Protein AF-A0A1V8V402-F1 (afdb_monomer)

Secondary structure (DSSP, 8-state):
-HHHHHHH-HHHHHHHHHHS-HHHHHHHHHH-HHHHHHHHH-HHHHHHTTSSPBP--TTS-SPPB-TTTEEEEE---SSSS--EEEEESS-GGGS-TT-GGGGS-SBSB---------

Sequence (118 aa):
MAAHTVLSLPELLSLILINVHASTLLFAQRVSKTFRATIQSSPTVQEALFFRLKPSNPRQGPIVMNPWLTKSFPLYNKSLNKTSAWKLILNPFTLASDSSARRMHLSSHAGLMECTTL

Foldseek 3Di:
DVVVVQLQDLVSVLVVLLVDDLVVLLVVCVVDPSSVVSCVVDVSSCLVNQLDADEDDPPPDDKDFDPQQWDFDFDDDPDDDGDTDIDGPDDLVPDDPPDSVVSHDGISHPDDDPPPDD

Solvent-accessible surface area (backbone atoms only — not comparable to full-atom values): 7370 Å² total; per-residue (Å²): 121,66,68,61,56,46,63,69,34,57,70,57,34,49,63,51,54,67,75,46,61,59,74,58,52,62,51,42,41,75,78,31,72,65,54,36,50,42,45,73,70,34,66,71,50,22,35,74,60,18,57,34,64,38,78,71,49,99,83,64,72,77,84,46,66,32,71,90,48,36,40,84,43,85,57,92,65,98,69,83,79,89,55,79,42,73,40,70,76,58,66,80,89,75,53,56,90,86,38,69,72,72,56,36,45,67,38,37,46,53,72,87,75,84,78,78,83,127

Structure (mmCIF, N/CA/C/O backbone):
data_AF-A0A1V8V402-F1
#
_entry.id   AF-A0A1V8V402-F1
#
loop_
_atom_site.group_PDB
_atom_site.id
_atom_site.type_symbol
_atom_site.label_atom_id
_atom_site.label_alt_id
_atom_site.label_comp_id
_atom_site.label_asym_id
_atom_site.label_entity_id
_atom_site.label_seq_id
_atom_site.pdbx_PDB_ins_code
_atom_site.Cartn_x
_atom_site.Cartn_y
_atom_site.Cartn_z
_atom_site.occupancy
_atom_site.B_iso_or_equiv
_atom_site.auth_seq_id
_atom_site.auth_comp_id
_atom_site.auth_asym_id
_atom_site.auth_atom_id
_atom_site.pdbx_PDB_model_num
ATOM 1 N N . MET A 1 1 ? -15.290 -14.041 22.554 1.00 57.66 1 MET A N 1
ATOM 2 C CA . MET A 1 1 ? -15.034 -12.587 22.690 1.00 57.66 1 MET A CA 1
ATOM 3 C C . MET A 1 1 ? -13.544 -12.194 22.636 1.00 57.66 1 MET A C 1
ATOM 5 O O . MET A 1 1 ? -13.247 -11.037 22.876 1.00 57.66 1 MET A O 1
ATOM 9 N N . ALA A 1 2 ? -12.597 -13.073 22.270 1.00 70.88 2 ALA A N 1
ATOM 10 C CA . ALA A 1 2 ? -11.167 -12.707 22.222 1.00 70.88 2 ALA A CA 1
ATOM 11 C C . ALA A 1 2 ? -10.754 -11.943 20.945 1.00 70.88 2 ALA A C 1
ATOM 13 O O . ALA A 1 2 ? -9.930 -11.041 20.991 1.00 70.88 2 ALA A O 1
ATOM 14 N N . ALA A 1 3 ? -11.358 -12.250 19.792 1.00 74.31 3 ALA A N 1
ATOM 15 C CA . ALA A 1 3 ? -11.030 -11.545 18.549 1.00 74.31 3 ALA A CA 1
ATOM 16 C C . ALA A 1 3 ? -11.425 -10.059 18.602 1.00 74.31 3 ALA A C 1
ATOM 18 O O . ALA A 1 3 ? -10.691 -9.200 18.126 1.00 74.31 3 ALA A O 1
ATOM 19 N N . HIS A 1 4 ? -12.562 -9.742 19.229 1.00 79.44 4 HIS A N 1
ATOM 20 C CA . HIS A 1 4 ? -13.033 -8.363 19.354 1.00 79.44 4 HIS A CA 1
ATOM 21 C C . HIS A 1 4 ? -12.091 -7.503 20.210 1.00 79.44 4 HIS A C 1
ATOM 23 O O . HIS A 1 4 ? -11.829 -6.357 19.859 1.00 79.44 4 HIS A O 1
ATOM 29 N N . THR A 1 5 ? -11.537 -8.052 21.297 1.00 80.12 5 THR A N 1
ATOM 30 C CA . THR A 1 5 ? -10.588 -7.314 22.144 1.00 80.12 5 THR A CA 1
ATOM 31 C C . THR A 1 5 ? -9.277 -7.045 21.408 1.00 80.12 5 THR A C 1
ATOM 33 O O . THR A 1 5 ? -8.780 -5.922 21.448 1.00 80.12 5 THR A O 1
ATOM 36 N N . VAL A 1 6 ? -8.768 -8.014 20.641 1.00 80.44 6 VAL A N 1
ATOM 37 C CA . VAL A 1 6 ? -7.566 -7.835 19.809 1.00 80.44 6 VAL A CA 1
ATOM 38 C C . VAL A 1 6 ? -7.779 -6.774 18.723 1.00 80.44 6 VAL A C 1
ATOM 40 O O . VAL A 1 6 ? -6.937 -5.898 18.561 1.00 80.44 6 VAL A O 1
ATOM 43 N N . LEU A 1 7 ? -8.917 -6.799 18.018 1.00 80.88 7 LEU A N 1
ATOM 44 C CA . LEU A 1 7 ? -9.230 -5.815 16.971 1.00 80.88 7 LEU A CA 1
ATOM 45 C C . LEU A 1 7 ? -9.568 -4.420 17.525 1.00 80.88 7 LEU A C 1
ATOM 47 O O . LEU A 1 7 ? -9.512 -3.437 16.789 1.00 80.88 7 LEU A O 1
ATOM 51 N N . SER A 1 8 ? -9.929 -4.318 18.805 1.00 83.00 8 SER A N 1
ATOM 52 C CA . SER A 1 8 ? -10.164 -3.028 19.463 1.00 83.00 8 SER A CA 1
ATOM 53 C C . SER A 1 8 ? -8.871 -2.298 19.832 1.00 83.00 8 SER A C 1
ATOM 55 O O . SER A 1 8 ? -8.884 -1.081 20.011 1.00 83.00 8 SER A O 1
ATOM 57 N N . LEU A 1 9 ? -7.750 -3.023 19.907 1.00 86.94 9 LEU A N 1
ATOM 58 C CA . LEU A 1 9 ? -6.445 -2.460 20.222 1.00 86.94 9 LEU A CA 1
ATOM 59 C C . LEU A 1 9 ? -5.724 -2.045 18.928 1.00 86.94 9 LEU A C 1
ATOM 61 O O . LEU A 1 9 ? -5.373 -2.913 18.126 1.00 86.94 9 LEU A O 1
ATOM 65 N N . PRO A 1 10 ? -5.456 -0.743 18.713 1.00 81.56 10 PRO A N 1
ATOM 66 C CA . PRO A 1 10 ? -4.865 -0.256 17.466 1.00 81.56 10 PRO A CA 1
ATOM 67 C C . PRO A 1 10 ? -3.455 -0.808 17.220 1.00 81.56 10 PRO A C 1
ATOM 69 O O . PRO A 1 10 ? -3.112 -1.080 16.073 1.00 81.56 10 PRO A O 1
ATOM 72 N N . GLU A 1 11 ? -2.674 -1.043 18.277 1.00 84.56 11 GLU A N 1
ATOM 73 C CA . GLU A 1 11 ? -1.330 -1.629 18.179 1.00 84.56 11 GLU A CA 1
ATOM 74 C C . GLU A 1 11 ? -1.375 -3.040 17.582 1.00 84.56 11 GLU A C 1
ATOM 76 O O . GLU A 1 11 ? -0.743 -3.318 16.561 1.00 84.56 11 GLU A O 1
ATOM 81 N N . LEU A 1 12 ? -2.200 -3.920 18.157 1.00 86.62 12 LEU A N 1
ATOM 82 C CA . LEU A 1 12 ? -2.353 -5.294 17.676 1.00 86.62 12 LEU A CA 1
ATOM 83 C C . LEU A 1 12 ? -2.997 -5.335 16.293 1.00 86.62 12 LEU A C 1
ATOM 85 O O . LEU A 1 12 ? -2.561 -6.096 15.430 1.00 86.62 12 LEU A O 1
ATOM 89 N N . LEU A 1 13 ? -3.999 -4.484 16.058 1.00 85.94 13 LEU A N 1
ATOM 90 C CA . LEU A 1 13 ? -4.618 -4.362 14.748 1.00 85.94 13 LEU A CA 1
ATOM 91 C C . LEU A 1 13 ? -3.574 -3.973 13.693 1.00 85.94 13 LEU A C 1
ATOM 93 O O . LEU A 1 13 ? -3.528 -4.598 12.640 1.00 85.94 13 LEU A O 1
ATOM 97 N N . SER A 1 14 ? -2.698 -3.004 13.969 1.00 85.75 14 SER A N 1
ATOM 98 C CA . SER A 1 14 ? -1.663 -2.580 13.019 1.00 85.75 14 SER A CA 1
ATOM 99 C C . SER A 1 14 ? -0.701 -3.715 12.634 1.00 85.75 14 SER A C 1
ATOM 101 O O . SER A 1 14 ? -0.394 -3.877 11.451 1.00 85.75 14 SER A O 1
ATOM 103 N N . LEU A 1 15 ? -0.314 -4.560 13.600 1.00 86.69 15 LEU A N 1
ATOM 104 C CA . LEU A 1 15 ? 0.528 -5.741 13.376 1.00 86.69 15 LEU A CA 1
ATOM 105 C C . LEU A 1 15 ? -0.183 -6.827 12.565 1.00 86.69 15 LEU A C 1
ATOM 107 O O . LEU A 1 15 ? 0.450 -7.547 11.800 1.00 86.69 15 LEU A O 1
ATOM 111 N N . ILE A 1 16 ? -1.499 -6.958 12.699 1.00 87.50 16 ILE A N 1
ATOM 112 C CA . ILE A 1 16 ? -2.270 -7.870 11.851 1.00 87.50 16 ILE A CA 1
ATOM 113 C C . ILE A 1 16 ? -2.346 -7.295 10.436 1.00 87.50 16 ILE A C 1
ATOM 115 O O . ILE A 1 16 ? -2.063 -7.998 9.470 1.00 87.50 16 ILE A O 1
ATOM 119 N N . LEU A 1 17 ? -2.671 -6.005 10.306 1.00 86.06 17 LEU A N 1
ATOM 120 C CA . LEU A 1 17 ? -2.851 -5.350 9.013 1.00 86.06 17 LEU A CA 1
ATOM 121 C C . LEU A 1 17 ? -1.577 -5.366 8.165 1.00 86.06 17 LEU A C 1
ATOM 123 O O . LEU A 1 17 ? -1.681 -5.535 6.956 1.00 86.06 17 LEU A O 1
ATOM 127 N N . ILE A 1 18 ? -0.389 -5.255 8.764 1.00 86.94 18 ILE A N 1
ATOM 128 C CA . ILE A 1 18 ? 0.869 -5.309 8.002 1.00 86.94 18 ILE A CA 1
ATOM 129 C C . ILE A 1 18 ? 1.108 -6.675 7.338 1.00 86.94 18 ILE A C 1
ATOM 131 O O . ILE A 1 18 ? 1.783 -6.750 6.316 1.00 86.94 18 ILE A O 1
ATOM 135 N N . ASN A 1 19 ? 0.534 -7.744 7.898 1.00 87.12 19 ASN A N 1
ATOM 136 C CA . ASN A 1 19 ? 0.640 -9.108 7.377 1.00 87.12 19 ASN A CA 1
ATOM 137 C C . ASN A 1 19 ? -0.489 -9.461 6.393 1.00 87.12 19 ASN A C 1
ATOM 139 O O . ASN A 1 19 ? -0.471 -10.528 5.780 1.00 87.12 19 ASN A O 1
ATOM 143 N N . VAL A 1 20 ? -1.487 -8.590 6.239 1.00 86.38 20 VAL A N 1
ATOM 144 C CA . VAL A 1 20 ? -2.635 -8.812 5.357 1.00 86.38 20 VAL A CA 1
ATOM 145 C C . VAL A 1 20 ? -2.358 -8.226 3.975 1.00 86.38 20 VAL A C 1
ATOM 147 O O . VAL A 1 20 ? -1.716 -7.190 3.819 1.00 86.38 20 VAL A O 1
ATOM 150 N N . HIS A 1 21 ? -2.892 -8.876 2.942 1.00 84.88 21 HIS A N 1
ATOM 151 C CA . HIS A 1 21 ? -2.763 -8.389 1.576 1.00 84.88 21 HIS A CA 1
ATOM 152 C C . HIS A 1 21 ? -3.427 -7.012 1.399 1.00 84.88 21 HIS A C 1
ATOM 154 O O . HIS A 1 21 ? -4.550 -6.767 1.847 1.00 84.88 21 HIS A O 1
ATOM 160 N N . ALA A 1 22 ? -2.751 -6.112 0.689 1.00 83.88 22 ALA A N 1
ATOM 161 C CA . ALA A 1 22 ? -3.167 -4.722 0.536 1.00 83.88 22 ALA A CA 1
ATOM 162 C C . ALA A 1 22 ? -4.562 -4.533 -0.091 1.00 83.88 22 ALA A C 1
ATOM 164 O O . ALA A 1 22 ? -5.283 -3.616 0.299 1.00 83.88 22 ALA A O 1
ATOM 165 N N . SER A 1 23 ? -5.010 -5.423 -0.986 1.00 85.06 23 SER A N 1
ATOM 166 C CA . SER A 1 23 ? -6.383 -5.382 -1.519 1.00 85.06 23 SER A CA 1
ATOM 167 C C . SER A 1 23 ? -7.439 -5.516 -0.415 1.00 85.06 23 SER A C 1
ATOM 169 O O . SER A 1 23 ? -8.439 -4.798 -0.402 1.00 85.06 23 SER A O 1
ATOM 171 N N . THR A 1 24 ? -7.191 -6.406 0.545 1.00 87.19 24 THR A N 1
ATOM 172 C CA . THR A 1 24 ? -8.080 -6.661 1.681 1.00 87.19 24 THR A CA 1
ATOM 173 C C . THR A 1 24 ? -8.072 -5.486 2.655 1.00 87.19 24 THR A C 1
ATOM 175 O O . THR A 1 24 ? -9.118 -5.119 3.184 1.00 87.19 24 THR A O 1
ATOM 178 N N . LEU A 1 25 ? -6.921 -4.832 2.840 1.00 87.00 25 LEU A N 1
ATOM 179 C CA . LEU A 1 25 ? -6.809 -3.618 3.653 1.00 87.00 25 LEU A CA 1
ATOM 180 C C . LEU A 1 25 ? -7.634 -2.456 3.087 1.00 87.00 25 LEU A C 1
ATOM 182 O O . LEU A 1 25 ? -8.336 -1.776 3.836 1.00 87.00 25 LEU A O 1
ATOM 186 N N . LEU A 1 26 ? -7.592 -2.242 1.768 1.00 87.69 26 LEU A N 1
ATOM 187 C CA . LEU A 1 26 ? -8.389 -1.203 1.106 1.00 87.69 26 LEU A CA 1
ATOM 188 C C . LEU A 1 26 ? -9.888 -1.448 1.264 1.00 87.69 26 LEU A C 1
ATOM 190 O O . LEU A 1 26 ? -10.656 -0.500 1.430 1.00 87.69 26 LEU A O 1
ATOM 194 N N . PHE A 1 27 ? -10.305 -2.714 1.246 1.00 87.31 27 PHE A N 1
ATOM 195 C CA . PHE A 1 27 ? -11.686 -3.081 1.523 1.00 87.31 27 PHE A CA 1
ATOM 196 C C . PHE A 1 27 ? -12.048 -2.837 2.996 1.00 87.31 27 PHE A C 1
ATOM 198 O O . PHE A 1 27 ? -13.051 -2.182 3.282 1.00 87.31 27 PHE A O 1
ATOM 205 N N . ALA A 1 28 ? -11.198 -3.264 3.934 1.00 86.94 28 ALA A N 1
ATOM 206 C CA . ALA A 1 28 ? -11.421 -3.105 5.372 1.00 86.94 28 ALA A CA 1
ATOM 207 C C . ALA A 1 28 ? -11.612 -1.634 5.794 1.00 86.94 28 ALA A C 1
ATOM 209 O O . ALA A 1 28 ? -12.452 -1.341 6.647 1.00 86.94 28 ALA A O 1
ATOM 210 N N . GLN A 1 29 ? -10.914 -0.695 5.142 1.00 87.38 29 GLN A N 1
ATOM 211 C CA . GLN A 1 29 ? -11.096 0.751 5.353 1.00 87.38 29 GLN A CA 1
ATOM 212 C C . GLN A 1 29 ? -12.514 1.249 5.069 1.00 87.38 29 GLN A C 1
ATOM 214 O O . GLN A 1 29 ? -12.948 2.237 5.664 1.00 87.38 29 GLN A O 1
ATOM 219 N N . ARG A 1 30 ? -13.217 0.616 4.125 1.00 85.50 30 ARG A N 1
ATOM 220 C CA . ARG A 1 30 ? -14.574 1.014 3.727 1.00 85.50 30 ARG A CA 1
ATOM 221 C C . ARG A 1 30 ? -15.630 0.422 4.653 1.00 85.50 30 ARG A C 1
ATOM 223 O O . ARG A 1 30 ? -16.694 1.011 4.795 1.00 85.50 30 ARG A O 1
ATOM 230 N N . VAL A 1 31 ? -15.329 -0.716 5.276 1.00 87.56 31 VAL A N 1
ATOM 231 C CA . VAL A 1 31 ? -16.269 -1.455 6.130 1.00 87.56 31 VAL A CA 1
ATOM 232 C C . VAL A 1 31 ? -16.229 -0.966 7.576 1.00 87.56 31 VAL A C 1
ATOM 234 O O . VAL A 1 31 ? -17.265 -0.943 8.235 1.00 87.56 31 VAL A O 1
ATOM 237 N N . SER A 1 32 ? -15.065 -0.542 8.081 1.00 86.94 32 SER A N 1
ATOM 238 C CA . SER A 1 32 ? -14.934 -0.120 9.476 1.00 86.94 32 SER A CA 1
ATOM 239 C C . SER A 1 32 ? -14.1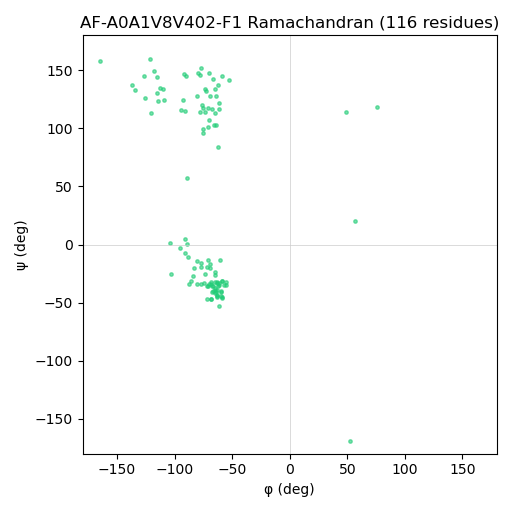52 1.177 9.663 1.00 86.94 32 SER A C 1
ATOM 241 O O . SER A 1 32 ? -13.034 1.358 9.173 1.00 86.94 32 SER A O 1
ATOM 243 N N . LYS A 1 33 ? -14.727 2.064 10.484 1.00 88.06 33 LYS A N 1
ATOM 244 C CA . LYS A 1 33 ? -14.091 3.314 10.916 1.00 88.06 33 LYS A CA 1
ATOM 245 C C . LYS A 1 33 ? -12.851 3.061 11.778 1.00 88.06 33 LYS A C 1
ATOM 247 O O . LYS A 1 33 ? -11.912 3.845 11.691 1.00 88.06 33 LYS A O 1
ATOM 252 N N . THR A 1 34 ? -12.819 1.977 12.561 1.00 86.94 34 THR A N 1
ATOM 253 C CA . THR A 1 34 ? -11.660 1.644 13.410 1.00 86.94 34 THR A CA 1
ATOM 254 C C . THR A 1 34 ? -10.458 1.258 12.559 1.00 86.94 34 THR A C 1
ATOM 256 O O . THR A 1 34 ? -9.389 1.835 12.717 1.00 86.94 34 THR A O 1
ATOM 259 N N . PHE A 1 35 ? -10.660 0.391 11.563 1.00 87.19 35 PHE A N 1
ATOM 260 C CA . PHE A 1 35 ? -9.618 0.003 10.608 1.00 87.19 35 PHE A CA 1
ATOM 261 C C . PHE A 1 35 ? -9.090 1.213 9.843 1.00 87.19 35 PHE A C 1
ATOM 263 O O . PHE A 1 35 ? -7.881 1.391 9.710 1.00 87.19 35 PHE A O 1
ATOM 270 N N . ARG A 1 36 ? -9.991 2.087 9.380 1.00 88.81 36 ARG A N 1
ATOM 271 C CA . ARG A 1 36 ? -9.598 3.338 8.730 1.00 88.81 36 ARG A CA 1
ATOM 272 C C . ARG A 1 36 ? -8.753 4.221 9.652 1.00 88.81 36 ARG A C 1
ATOM 274 O O . ARG A 1 36 ? -7.728 4.718 9.198 1.00 88.81 36 ARG A O 1
ATOM 281 N N . ALA A 1 37 ? -9.152 4.393 10.912 1.00 89.56 37 ALA A N 1
ATOM 282 C CA . ALA A 1 37 ? -8.411 5.200 11.879 1.00 89.56 37 ALA A CA 1
ATOM 283 C C . ALA A 1 37 ? -7.014 4.623 12.158 1.00 89.56 37 ALA A C 1
ATOM 285 O O . ALA A 1 37 ? -6.036 5.361 12.105 1.00 89.56 37 ALA A O 1
ATOM 286 N N . THR A 1 38 ? -6.890 3.307 12.354 1.00 89.25 38 THR A N 1
ATOM 287 C CA . THR A 1 38 ? -5.589 2.666 12.607 1.00 89.25 38 THR A CA 1
ATOM 288 C C . THR A 1 38 ? -4.655 2.733 11.401 1.00 89.25 38 THR A C 1
ATOM 290 O O . THR A 1 38 ? -3.452 2.936 11.546 1.00 89.25 38 THR A O 1
ATOM 293 N N . ILE A 1 39 ? -5.192 2.623 10.183 1.00 88.56 39 ILE A N 1
ATOM 294 C CA . ILE A 1 39 ? -4.383 2.810 8.972 1.00 88.56 39 ILE A CA 1
ATOM 295 C C . ILE A 1 39 ? -3.943 4.275 8.844 1.00 88.56 39 ILE A C 1
ATOM 297 O O . ILE A 1 39 ? -2.839 4.555 8.393 1.00 88.56 39 ILE A O 1
ATOM 301 N N . GLN A 1 40 ? -4.767 5.231 9.273 1.00 87.94 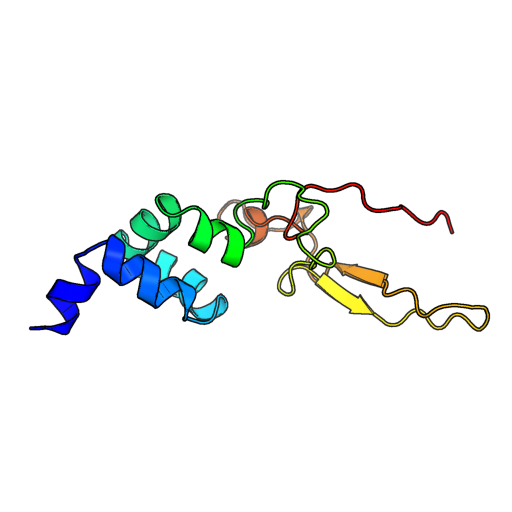40 GLN A N 1
ATOM 302 C CA . GLN A 1 40 ? -4.397 6.647 9.296 1.00 87.94 40 GLN A CA 1
ATOM 303 C C . GLN A 1 40 ? -3.399 7.009 10.408 1.00 87.94 40 GLN A C 1
ATOM 305 O O . GLN A 1 40 ? -2.655 7.974 10.245 1.00 87.94 40 GLN A O 1
ATOM 310 N N . SER A 1 41 ? -3.343 6.250 11.502 1.00 88.44 41 SER A N 1
ATOM 311 C CA . SER A 1 41 ? -2.385 6.489 12.585 1.00 88.44 41 SER A CA 1
ATOM 312 C C . SER A 1 41 ? -1.029 5.820 12.345 1.00 88.44 41 SER A C 1
ATOM 314 O O . SER A 1 41 ? -0.011 6.352 12.775 1.00 88.44 41 SER A O 1
ATOM 316 N N . SER A 1 42 ? -0.994 4.675 11.653 1.00 90.25 42 SER A N 1
ATOM 317 C CA . SER A 1 42 ? 0.234 3.895 11.471 1.00 90.25 42 SER A CA 1
ATOM 318 C C . SER A 1 42 ? 0.963 4.222 10.155 1.00 90.25 42 SER A C 1
ATOM 320 O O . SER A 1 42 ? 0.438 3.928 9.076 1.00 90.25 42 SER A O 1
ATOM 322 N N . PRO A 1 43 ? 2.190 4.782 10.196 1.00 88.38 43 PRO A N 1
ATOM 323 C CA . PRO A 1 43 ? 2.940 5.118 8.986 1.00 88.38 43 PRO A CA 1
ATOM 324 C C . PRO A 1 43 ? 3.373 3.874 8.202 1.00 88.38 43 PRO A C 1
ATOM 326 O O . PRO A 1 43 ? 3.326 3.885 6.977 1.00 88.38 43 PRO A O 1
ATOM 329 N N . THR A 1 44 ? 3.712 2.777 8.882 1.00 87.31 44 THR A N 1
ATOM 330 C CA . THR A 1 44 ? 4.159 1.532 8.234 1.00 87.31 44 THR A CA 1
ATOM 331 C C . THR A 1 44 ? 3.064 0.922 7.363 1.00 87.31 44 THR A C 1
ATOM 333 O O . THR A 1 44 ? 3.324 0.467 6.249 1.00 87.31 44 THR A O 1
ATOM 336 N N . VAL A 1 45 ? 1.813 0.976 7.828 1.00 88.06 45 VAL A N 1
ATOM 337 C CA . VAL A 1 45 ? 0.656 0.498 7.061 1.00 88.06 45 VAL A CA 1
ATOM 338 C C . VAL A 1 45 ? 0.342 1.432 5.887 1.00 88.06 45 VAL A C 1
ATOM 340 O O . VAL A 1 45 ? -0.015 0.965 4.806 1.00 88.06 45 VAL A O 1
ATOM 343 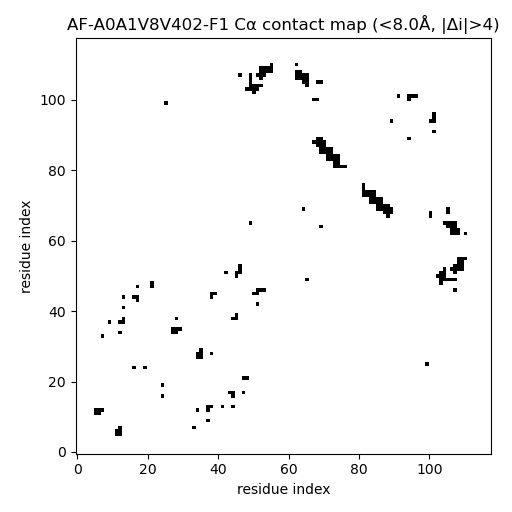N N . GLN A 1 46 ? 0.521 2.747 6.051 1.00 90.06 46 GLN A N 1
ATOM 344 C CA . GLN A 1 46 ? 0.367 3.706 4.946 1.00 90.06 46 GLN A CA 1
ATOM 345 C C . GLN A 1 46 ? 1.408 3.501 3.855 1.00 90.06 46 GLN A C 1
ATOM 347 O O . GLN A 1 46 ? 1.070 3.563 2.675 1.00 90.06 46 GLN A O 1
ATOM 352 N N . GLU A 1 47 ? 2.654 3.242 4.240 1.00 89.06 47 GLU A N 1
ATOM 353 C CA . GLU A 1 47 ? 3.740 2.936 3.315 1.00 89.06 47 GLU A CA 1
ATOM 354 C C . GLU A 1 47 ? 3.476 1.630 2.555 1.00 89.06 47 GLU A C 1
ATOM 356 O O . GLU A 1 47 ? 3.688 1.574 1.346 1.00 89.06 47 GLU A O 1
ATOM 361 N N . ALA A 1 48 ? 2.953 0.598 3.228 1.00 86.75 48 ALA A N 1
ATOM 362 C CA . ALA A 1 48 ? 2.563 -0.660 2.585 1.00 86.75 48 ALA A CA 1
ATOM 363 C C . ALA A 1 48 ? 1.429 -0.478 1.556 1.00 86.75 48 ALA A C 1
ATOM 365 O O . ALA A 1 48 ? 1.385 -1.173 0.542 1.00 86.75 48 ALA A O 1
ATOM 366 N N . LEU A 1 49 ? 0.529 0.480 1.796 1.00 89.19 49 LEU A N 1
ATOM 367 C CA . LEU A 1 49 ? -0.571 0.839 0.896 1.00 89.19 49 LEU A CA 1
ATOM 368 C C . LEU A 1 49 ? -0.225 1.939 -0.110 1.00 89.19 49 LEU A C 1
ATOM 370 O O . LEU A 1 49 ? -1.110 2.386 -0.840 1.00 89.19 49 LEU A O 1
ATOM 374 N N . PHE A 1 50 ? 1.032 2.387 -0.156 1.00 89.06 50 PHE A N 1
ATOM 375 C CA . PHE A 1 50 ? 1.476 3.507 -0.988 1.00 89.06 50 PHE A CA 1
ATOM 376 C C . PHE A 1 50 ? 0.709 4.811 -0.716 1.00 89.06 50 PHE A C 1
ATOM 378 O O . PHE A 1 50 ? 0.718 5.713 -1.541 1.00 89.06 50 PHE A O 1
ATOM 385 N N . PHE A 1 51 ? 0.049 4.961 0.43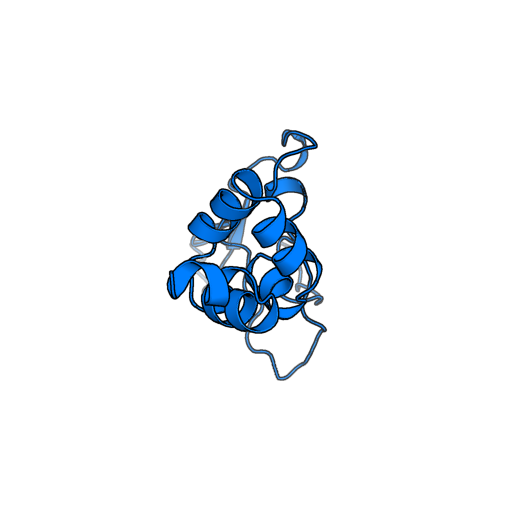3 1.00 88.69 51 PHE A N 1
ATOM 386 C CA . PHE A 1 51 ? -0.555 6.234 0.850 1.00 88.69 51 PHE A CA 1
ATOM 387 C C . PHE A 1 51 ? 0.473 7.226 1.377 1.00 88.69 51 PHE A C 1
ATOM 389 O O . PHE A 1 51 ? 0.182 8.413 1.501 1.00 88.69 51 PHE A O 1
ATOM 396 N N . ARG A 1 52 ? 1.668 6.733 1.696 1.00 88.69 52 ARG A N 1
ATOM 397 C CA . ARG A 1 52 ? 2.798 7.533 2.133 1.00 88.69 52 ARG A CA 1
ATOM 398 C C . ARG A 1 52 ? 4.060 7.039 1.446 1.00 88.69 52 ARG A C 1
ATOM 400 O O . ARG A 1 52 ? 4.276 5.835 1.340 1.00 88.69 52 ARG A O 1
ATOM 407 N N . LEU A 1 53 ? 4.882 7.977 0.988 1.00 86.50 53 LEU A N 1
ATOM 408 C CA . LEU A 1 53 ? 6.216 7.673 0.488 1.00 86.50 53 LEU A CA 1
ATOM 409 C C . LEU A 1 53 ? 7.138 7.332 1.654 1.00 86.50 53 LEU A C 1
ATOM 411 O O . LEU A 1 53 ? 7.205 8.065 2.643 1.00 86.50 53 LEU A O 1
ATOM 415 N N . LYS A 1 54 ? 7.900 6.256 1.491 1.00 84.56 54 LYS A N 1
ATOM 416 C CA . LYS A 1 54 ? 9.049 5.976 2.340 1.00 84.56 54 LYS A CA 1
ATOM 417 C C . LYS A 1 54 ? 10.130 7.037 2.10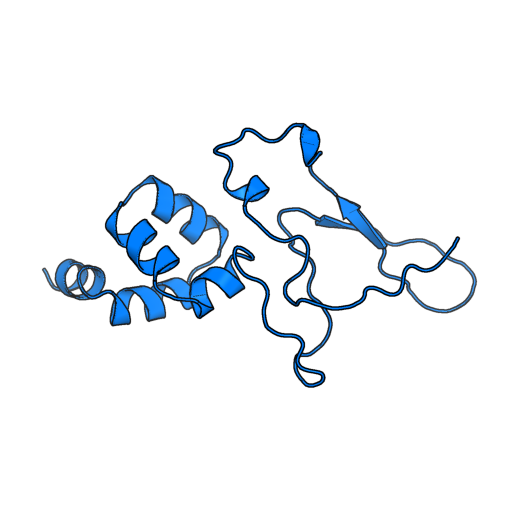0 1.00 84.56 54 LYS A C 1
ATOM 419 O O . LYS A 1 54 ? 10.310 7.471 0.952 1.00 84.56 54 LYS A O 1
ATOM 424 N N . PRO A 1 55 ? 10.841 7.475 3.152 1.00 78.06 55 PRO A N 1
ATOM 425 C CA . PRO A 1 55 ? 11.947 8.411 2.997 1.00 78.06 55 PRO A CA 1
ATOM 426 C C . PRO A 1 55 ? 13.011 7.820 2.065 1.00 78.06 55 PRO A C 1
ATOM 428 O O . PRO A 1 55 ? 13.229 6.613 2.064 1.00 78.06 55 PRO A O 1
ATOM 431 N N . SER A 1 56 ? 13.665 8.667 1.267 1.00 68.69 56 SER A N 1
ATOM 432 C CA . SER A 1 56 ? 14.766 8.234 0.402 1.00 68.69 56 SER A CA 1
ATOM 433 C C . SER A 1 56 ? 15.919 7.742 1.269 1.00 68.69 56 SER A C 1
ATOM 435 O O . SER A 1 56 ? 16.633 8.543 1.873 1.00 68.69 56 SER A O 1
ATOM 437 N N . ASN A 1 57 ? 16.088 6.428 1.382 1.00 71.06 57 ASN A N 1
ATOM 438 C CA . ASN A 1 57 ? 17.274 5.850 1.989 1.00 71.06 57 ASN A CA 1
ATOM 439 C C . ASN A 1 57 ? 18.036 5.087 0.904 1.00 71.06 57 ASN A C 1
ATOM 441 O O . ASN A 1 57 ? 17.476 4.154 0.327 1.00 71.06 57 ASN A O 1
ATOM 445 N N . PRO A 1 58 ? 19.317 5.400 0.658 1.00 63.97 58 PRO A N 1
ATOM 446 C CA . PRO A 1 58 ? 20.127 4.680 -0.324 1.00 63.97 58 PRO A CA 1
ATOM 447 C C . PRO A 1 58 ? 20.282 3.180 -0.009 1.00 63.97 58 PRO A C 1
ATOM 449 O O . PRO A 1 58 ? 20.692 2.412 -0.871 1.00 63.97 58 PRO A O 1
ATOM 452 N N . ARG A 1 59 ? 19.936 2.735 1.210 1.00 67.62 59 ARG A N 1
ATOM 453 C CA . ARG A 1 59 ? 19.914 1.314 1.597 1.00 67.62 59 ARG A CA 1
ATOM 454 C C . ARG A 1 59 ? 18.584 0.606 1.313 1.00 67.62 59 ARG A C 1
ATOM 456 O O . ARG A 1 59 ? 18.514 -0.612 1.442 1.00 67.62 59 ARG A O 1
ATOM 463 N N . GLN A 1 60 ? 17.522 1.332 0.965 1.00 65.25 60 GLN A N 1
ATOM 464 C CA . GLN A 1 60 ? 16.168 0.786 0.816 1.00 65.25 60 GLN A CA 1
ATOM 465 C C . GLN A 1 60 ? 15.897 0.275 -0.603 1.00 65.25 60 GLN A C 1
ATOM 467 O O . GLN A 1 60 ? 14.932 0.678 -1.237 1.00 65.25 60 GLN A O 1
ATOM 472 N N . GLY A 1 61 ? 16.726 -0.665 -1.065 1.00 68.44 61 GLY A N 1
ATOM 473 C CA . GLY A 1 61 ? 16.463 -1.494 -2.246 1.00 68.44 61 GLY A CA 1
ATOM 474 C C . GLY A 1 61 ? 16.085 -0.743 -3.539 1.00 68.44 61 GLY A C 1
ATOM 475 O O . GLY A 1 61 ? 16.223 0.474 -3.644 1.00 68.44 61 GLY A O 1
ATOM 476 N N . PRO A 1 62 ? 15.629 -1.469 -4.572 1.00 74.38 62 PRO A N 1
ATOM 477 C CA . PRO A 1 62 ? 15.106 -0.846 -5.781 1.00 74.38 62 PRO A CA 1
ATOM 478 C C . PRO A 1 62 ? 13.758 -0.161 -5.511 1.00 74.38 62 PRO A C 1
ATOM 480 O O . PRO A 1 62 ? 12.951 -0.626 -4.702 1.00 74.38 62 PRO A O 1
ATOM 483 N N . ILE A 1 63 ? 13.485 0.934 -6.227 1.00 76.31 63 ILE A N 1
ATOM 484 C CA . ILE A 1 63 ? 12.184 1.612 -6.185 1.00 76.31 63 ILE A CA 1
ATOM 485 C C . ILE A 1 63 ? 11.106 0.638 -6.676 1.00 76.31 63 ILE A C 1
ATOM 487 O O . ILE A 1 63 ? 11.158 0.162 -7.810 1.00 76.31 63 ILE A O 1
ATOM 491 N N . VAL A 1 64 ? 10.108 0.369 -5.833 1.00 83.44 64 VAL A N 1
ATOM 492 C CA . VAL A 1 64 ? 8.966 -0.475 -6.188 1.00 83.44 64 VAL A CA 1
ATOM 493 C C . VAL A 1 64 ? 7.845 0.416 -6.709 1.00 83.44 64 VAL A C 1
ATOM 495 O O . VAL A 1 64 ? 7.422 1.356 -6.032 1.00 83.44 64 VAL A O 1
ATOM 498 N N . MET A 1 65 ? 7.368 0.125 -7.918 1.00 83.56 65 MET A N 1
ATOM 499 C CA . MET A 1 65 ? 6.184 0.774 -8.476 1.00 83.56 65 MET A CA 1
ATOM 500 C C . MET A 1 65 ? 4.916 0.180 -7.877 1.00 83.56 65 MET A C 1
ATOM 502 O O . MET A 1 65 ? 4.844 -1.016 -7.598 1.00 83.56 65 MET A O 1
ATOM 506 N N . ASN A 1 66 ? 3.904 1.022 -7.704 1.00 87.31 66 ASN A N 1
ATOM 507 C CA . ASN A 1 66 ? 2.610 0.614 -7.196 1.00 87.31 66 ASN A CA 1
ATOM 508 C C . ASN A 1 66 ? 1.940 -0.349 -8.199 1.00 87.31 66 ASN A C 1
ATOM 510 O O . ASN A 1 66 ? 1.562 0.085 -9.296 1.00 87.31 66 ASN A O 1
ATOM 514 N N . PRO A 1 67 ? 1.743 -1.632 -7.841 1.00 85.25 67 PRO A N 1
ATOM 515 C CA . PRO A 1 67 ? 1.199 -2.636 -8.756 1.00 85.25 67 PRO A CA 1
ATOM 516 C C . PRO A 1 67 ? -0.284 -2.407 -9.088 1.00 85.25 67 PRO A C 1
ATOM 518 O O . PRO A 1 67 ? -0.789 -2.949 -10.068 1.00 85.25 67 PRO A O 1
ATOM 521 N N . TRP A 1 68 ? -1.001 -1.599 -8.299 1.00 84.50 68 TRP A N 1
ATOM 522 C CA . TRP A 1 68 ? -2.402 -1.246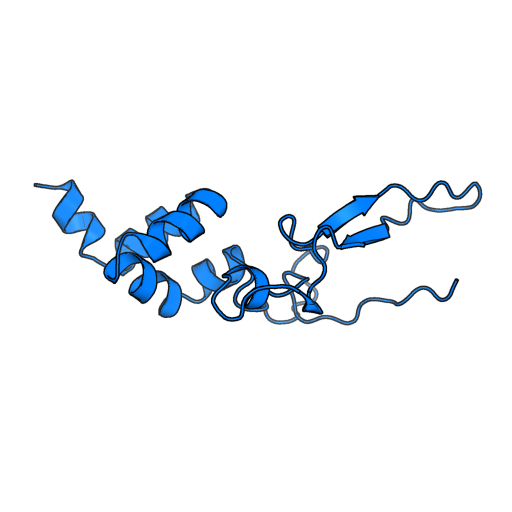 -8.562 1.00 84.50 68 TRP A CA 1
ATOM 523 C C . TRP A 1 68 ? -2.548 -0.091 -9.547 1.00 84.50 68 TRP A C 1
ATOM 525 O O . TRP A 1 68 ? -3.605 0.065 -10.157 1.00 84.50 68 TRP A O 1
ATOM 535 N N . LEU A 1 69 ? -1.496 0.710 -9.718 1.00 83.44 69 LEU A N 1
ATOM 536 C CA . LEU A 1 69 ? -1.474 1.815 -10.674 1.00 83.44 69 LEU A CA 1
ATOM 537 C C . LEU A 1 69 ? -0.681 1.474 -11.937 1.00 83.44 69 LEU A C 1
ATOM 539 O O . LEU A 1 69 ? -0.958 2.043 -12.993 1.00 83.44 69 LEU A O 1
ATOM 543 N N . THR A 1 70 ? 0.275 0.546 -11.854 1.00 83.88 70 THR A N 1
ATOM 544 C CA . THR A 1 70 ? 1.227 0.252 -12.931 1.00 83.88 70 THR A CA 1
ATOM 545 C C . THR A 1 70 ? 1.256 -1.222 -13.311 1.00 83.88 70 THR A C 1
ATOM 547 O O . THR A 1 70 ? 1.135 -2.109 -12.472 1.00 83.88 70 THR A O 1
ATOM 550 N N . LYS A 1 71 ? 1.463 -1.485 -14.602 1.00 80.69 71 LYS A N 1
ATOM 551 C CA . LYS A 1 71 ? 1.885 -2.789 -15.119 1.00 80.69 71 LYS A CA 1
ATOM 552 C C . LYS A 1 71 ? 3.291 -2.646 -15.675 1.00 80.69 71 LYS A C 1
ATOM 554 O O . LYS A 1 71 ? 3.569 -1.691 -16.405 1.00 80.69 71 LYS A O 1
ATOM 559 N N . SER A 1 72 ? 4.158 -3.600 -15.349 1.00 72.75 72 SER A N 1
ATOM 560 C CA . SER A 1 72 ? 5.405 -3.753 -16.086 1.00 72.75 72 SER A CA 1
ATOM 561 C C . SER A 1 72 ? 5.062 -4.144 -17.520 1.00 72.75 72 SER A C 1
ATOM 563 O O . SER A 1 72 ? 4.205 -4.998 -17.763 1.00 72.75 72 SER A O 1
ATOM 565 N N . PHE A 1 73 ? 5.707 -3.495 -18.480 1.00 67.50 73 PHE A N 1
ATOM 566 C CA . PHE A 1 73 ? 5.641 -3.905 -19.871 1.00 67.50 73 PHE A CA 1
ATOM 567 C C . PHE A 1 73 ? 7.069 -4.088 -20.381 1.00 67.50 73 PHE A C 1
ATOM 569 O O . PHE A 1 73 ? 7.890 -3.178 -2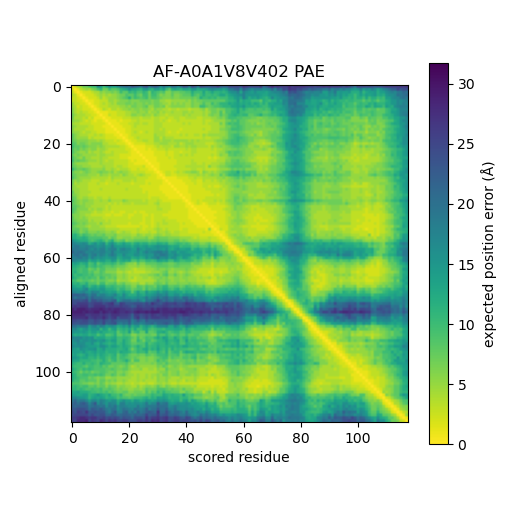0.230 1.00 67.50 73 PHE A O 1
ATOM 576 N N . PRO A 1 74 ? 7.405 -5.257 -20.947 1.00 63.62 74 PRO A N 1
ATOM 577 C CA . PRO A 1 74 ? 8.733 -5.470 -21.487 1.00 63.62 74 PRO A CA 1
ATOM 578 C C . PRO A 1 74 ? 8.911 -4.578 -22.717 1.00 63.62 74 PRO A C 1
ATOM 580 O O . PRO A 1 74 ? 8.227 -4.759 -23.723 1.00 63.62 74 PRO A O 1
ATOM 583 N N . LEU A 1 75 ? 9.843 -3.627 -22.660 1.00 61.22 75 LEU A N 1
ATOM 584 C CA . LEU A 1 75 ? 10.334 -3.005 -23.883 1.00 61.22 75 LEU A CA 1
ATOM 585 C C . LEU A 1 75 ? 11.273 -4.001 -24.558 1.00 61.22 75 LEU A C 1
ATOM 587 O O . LEU A 1 75 ? 12.292 -4.400 -23.993 1.00 61.22 75 LEU A O 1
ATOM 591 N N . TYR A 1 76 ? 10.916 -4.433 -25.764 1.00 52.00 76 TYR A N 1
ATOM 592 C CA . TYR A 1 76 ? 11.828 -5.189 -26.608 1.00 52.00 76 TYR A CA 1
ATOM 593 C C . TYR A 1 76 ? 12.846 -4.209 -27.198 1.00 52.00 76 TYR A C 1
ATOM 595 O O . TYR A 1 76 ? 12.564 -3.549 -28.195 1.00 52.00 76 TYR A O 1
ATOM 603 N N . ASN A 1 77 ? 14.015 -4.086 -26.567 1.00 55.59 77 ASN A N 1
ATOM 604 C CA . ASN A 1 77 ? 15.158 -3.401 -27.163 1.00 55.59 77 ASN A CA 1
ATOM 605 C C . ASN A 1 77 ? 16.237 -4.433 -27.524 1.00 55.59 77 ASN A C 1
ATOM 607 O O . ASN A 1 77 ? 16.667 -5.216 -26.677 1.00 55.59 77 ASN A O 1
ATOM 611 N N . LYS A 1 78 ? 16.649 -4.452 -28.798 1.00 51.59 78 LYS A N 1
ATOM 612 C CA . LYS A 1 78 ? 17.690 -5.349 -29.337 1.00 51.59 78 LYS A CA 1
ATOM 613 C C . LYS A 1 78 ? 19.100 -4.989 -28.856 1.00 51.59 78 LYS A C 1
ATOM 615 O O . LYS A 1 78 ? 20.005 -5.798 -29.026 1.00 51.59 78 LYS A O 1
ATOM 620 N N . SER A 1 79 ? 19.290 -3.808 -28.268 1.00 51.22 79 SER A N 1
ATOM 621 C CA . SER A 1 79 ? 20.588 -3.325 -27.804 1.00 51.22 79 SER A CA 1
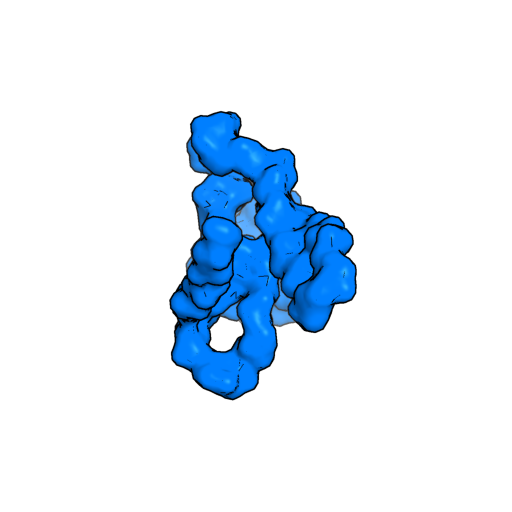ATOM 622 C C . SER A 1 79 ? 20.549 -3.049 -26.300 1.00 51.22 79 SER A C 1
ATOM 624 O O . SER A 1 79 ? 19.831 -2.161 -25.861 1.00 51.22 79 SER A O 1
ATOM 626 N N . LEU A 1 80 ? 21.309 -3.856 -25.552 1.00 50.09 80 LEU A N 1
ATOM 627 C CA . LEU A 1 80 ? 21.796 -3.665 -24.178 1.00 50.09 80 LEU A CA 1
ATOM 628 C C . LEU A 1 80 ? 20.773 -3.231 -23.101 1.00 50.09 80 LEU A C 1
ATOM 630 O O . LEU A 1 80 ? 20.330 -2.094 -23.020 1.00 50.09 80 LEU A O 1
ATOM 634 N N . ASN A 1 81 ? 20.559 -4.159 -22.164 1.00 47.78 81 ASN A N 1
ATOM 635 C CA . ASN A 1 81 ? 19.918 -4.013 -20.853 1.00 47.78 81 ASN A CA 1
ATOM 636 C C . ASN A 1 81 ? 18.383 -3.905 -20.863 1.00 47.78 81 ASN A C 1
ATOM 638 O O . ASN A 1 81 ? 17.770 -2.988 -21.392 1.00 47.78 81 ASN A O 1
ATOM 642 N N . LYS A 1 82 ? 17.761 -4.890 -20.211 1.00 46.69 82 LYS A N 1
ATOM 643 C CA . LYS A 1 82 ? 16.319 -5.062 -20.006 1.00 46.69 82 LYS A CA 1
ATOM 644 C C . LYS A 1 82 ? 15.760 -3.882 -19.193 1.00 46.69 82 LYS A C 1
ATOM 646 O O . LYS A 1 82 ? 15.646 -3.971 -17.972 1.00 46.69 82 LYS A O 1
ATOM 651 N N . THR A 1 83 ? 15.438 -2.763 -19.836 1.00 53.53 83 THR A N 1
ATOM 652 C CA . THR A 1 83 ? 14.782 -1.637 -19.168 1.00 53.53 83 THR A CA 1
ATOM 653 C C . THR A 1 83 ? 13.322 -2.000 -18.915 1.00 53.53 83 THR A C 1
ATOM 655 O O . THR A 1 83 ? 12.528 -2.244 -19.824 1.00 53.53 83 THR A O 1
ATOM 658 N N . SER A 1 84 ? 12.973 -2.115 -17.634 1.00 58.47 84 SER A N 1
ATOM 659 C CA . SER A 1 84 ? 11.593 -2.348 -17.211 1.00 58.47 84 SER A CA 1
ATOM 660 C C . SER A 1 84 ? 10.832 -1.037 -17.368 1.00 58.47 84 SER A C 1
ATOM 662 O O . SER A 1 84 ? 10.952 -0.159 -16.516 1.00 58.47 84 SER A O 1
ATOM 664 N N . ALA A 1 85 ? 10.084 -0.878 -18.459 1.00 67.88 85 ALA A N 1
ATOM 665 C CA . ALA A 1 85 ? 9.150 0.232 -18.565 1.00 67.88 85 ALA A CA 1
ATOM 666 C C . ALA A 1 85 ? 7.873 -0.077 -17.792 1.00 67.88 85 ALA A C 1
ATOM 668 O O . ALA A 1 85 ? 7.409 -1.220 -17.715 1.00 67.88 85 ALA A O 1
ATOM 669 N N . TRP A 1 86 ? 7.285 0.977 -17.245 1.00 69.06 86 TRP A N 1
ATOM 670 C CA . TRP A 1 86 ? 6.046 0.904 -16.494 1.00 69.06 86 TRP A CA 1
ATOM 671 C C . TRP A 1 86 ? 4.981 1.683 -17.243 1.00 69.06 86 TRP A C 1
ATOM 673 O O . TRP A 1 86 ? 5.192 2.830 -17.633 1.00 69.06 86 TRP A O 1
ATOM 683 N N . LYS A 1 87 ? 3.824 1.054 -17.440 1.00 80.00 87 LYS A N 1
ATOM 684 C CA . LYS A 1 87 ? 2.651 1.698 -18.023 1.00 80.00 87 LYS A CA 1
ATOM 685 C C . LYS A 1 87 ? 1.586 1.857 -16.950 1.00 80.00 87 LYS A C 1
ATOM 687 O O . LYS A 1 87 ? 1.286 0.906 -16.227 1.00 80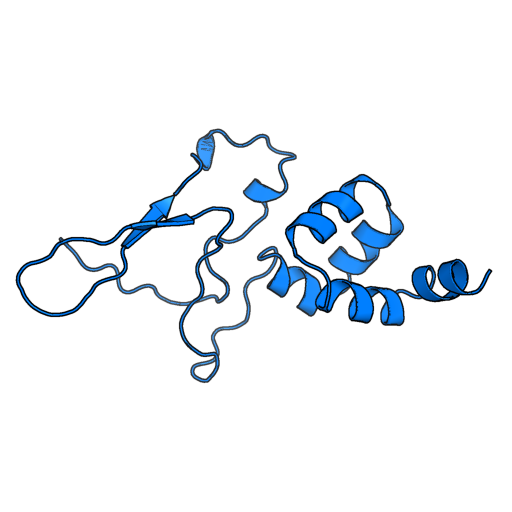.00 87 LYS A O 1
ATOM 692 N N . LEU A 1 88 ? 0.993 3.045 -16.872 1.00 81.00 88 LEU A N 1
ATOM 693 C CA . LEU A 1 88 ? -0.180 3.276 -16.035 1.00 81.00 88 LEU A CA 1
ATOM 694 C C . LEU A 1 88 ? -1.352 2.427 -16.550 1.00 81.00 88 LEU A C 1
ATOM 696 O O . LEU A 1 88 ? -1.676 2.452 -17.737 1.00 81.00 88 LEU A O 1
ATOM 700 N N . ILE A 1 89 ? -1.974 1.660 -15.656 1.00 80.50 89 ILE A N 1
ATOM 701 C CA . ILE A 1 89 ? -3.166 0.850 -15.960 1.00 80.50 89 ILE A CA 1
ATOM 702 C C . ILE A 1 89 ? -4.407 1.745 -16.011 1.00 80.50 89 ILE A C 1
ATOM 704 O O . ILE A 1 89 ? -5.341 1.489 -16.765 1.00 80.50 89 ILE A O 1
ATOM 708 N N . LEU A 1 90 ? -4.410 2.781 -15.174 1.00 77.19 90 LEU A N 1
ATOM 709 C CA . LEU A 1 90 ? -5.524 3.689 -14.953 1.00 77.19 90 LEU A CA 1
ATOM 710 C C . LEU A 1 90 ? -5.127 5.087 -15.415 1.00 77.19 90 LEU A C 1
ATOM 712 O O . LEU A 1 90 ? -3.983 5.501 -15.229 1.00 77.19 90 LEU A O 1
ATOM 716 N N . ASN A 1 91 ? -6.079 5.829 -15.978 1.00 78.56 91 ASN A N 1
ATOM 717 C CA . ASN A 1 91 ? -5.872 7.243 -16.252 1.00 78.56 91 ASN A CA 1
ATOM 718 C C . ASN A 1 91 ? -6.041 8.025 -14.932 1.00 78.56 91 ASN A C 1
ATOM 720 O O . ASN A 1 91 ? -7.143 8.044 -14.376 1.00 78.56 91 ASN A O 1
ATOM 724 N N . PRO A 1 92 ? -4.978 8.650 -14.391 1.00 69.19 92 PRO A N 1
ATOM 725 C CA . PRO A 1 92 ? -5.044 9.305 -13.086 1.00 69.19 92 PRO A CA 1
ATOM 726 C C . PRO A 1 92 ? -5.994 10.510 -13.080 1.00 69.19 92 PRO A C 1
ATOM 728 O O . PRO A 1 92 ? -6.540 10.853 -12.033 1.00 69.19 92 PRO A O 1
ATOM 731 N N . PHE A 1 93 ? -6.246 11.113 -14.247 1.00 72.69 93 PHE A N 1
ATOM 732 C CA . PHE A 1 93 ? -7.112 12.282 -14.394 1.00 72.69 93 PHE A CA 1
ATOM 733 C C . PHE A 1 93 ? -8.606 11.934 -14.421 1.00 72.69 93 PHE A C 1
ATOM 735 O O . PHE A 1 93 ? -9.437 12.818 -14.237 1.00 72.69 93 PHE A O 1
ATOM 742 N N . THR A 1 94 ? -8.961 10.658 -14.603 1.00 81.38 94 THR A N 1
ATOM 743 C CA . THR A 1 94 ? -10.361 10.201 -14.647 1.00 81.38 94 THR A CA 1
ATOM 744 C C . THR A 1 94 ? -10.804 9.505 -13.358 1.00 81.38 94 THR A C 1
ATOM 746 O O . THR A 1 94 ? -11.928 9.016 -13.275 1.00 81.38 94 THR A O 1
ATOM 749 N N . LEU A 1 95 ? -9.931 9.406 -12.350 1.00 79.88 95 LEU A N 1
ATOM 750 C CA . LEU A 1 95 ? -10.258 8.766 -11.077 1.00 79.88 95 LEU A CA 1
ATOM 751 C C . LEU A 1 95 ? -11.208 9.642 -10.247 1.00 79.88 95 LEU A C 1
ATOM 753 O O . LEU A 1 95 ? -10.946 10.827 -10.010 1.00 79.88 95 LEU A O 1
ATOM 757 N N . ALA A 1 96 ? -12.271 9.023 -9.724 1.00 82.44 96 ALA A N 1
ATOM 758 C CA . ALA A 1 96 ? -13.168 9.657 -8.760 1.00 82.44 96 ALA A CA 1
ATOM 759 C C . ALA A 1 96 ? -12.377 10.237 -7.573 1.00 82.44 96 ALA A C 1
ATOM 761 O O . ALA A 1 96 ? -11.406 9.630 -7.110 1.00 82.44 96 ALA A O 1
ATOM 762 N N . SER A 1 97 ? -12.794 11.403 -7.072 1.00 80.88 97 SER A N 1
ATOM 763 C CA . SER A 1 97 ? -12.145 12.103 -5.950 1.00 80.88 97 SER A CA 1
ATOM 764 C C . SER A 1 97 ? -12.019 11.235 -4.698 1.00 80.88 97 SER A C 1
ATOM 766 O O . SER A 1 97 ? -11.002 11.297 -4.013 1.00 80.88 97 SER A O 1
ATOM 768 N N . ASP A 1 98 ? -13.005 10.372 -4.457 1.00 81.88 98 ASP A N 1
ATOM 769 C CA . ASP A 1 98 ? -13.065 9.495 -3.283 1.00 81.88 98 ASP A CA 1
ATOM 770 C C . ASP A 1 98 ? -12.381 8.136 -3.494 1.00 81.88 98 ASP A C 1
ATOM 772 O O . ASP A 1 98 ? -12.379 7.283 -2.601 1.00 81.88 98 ASP A O 1
ATOM 776 N N . SER A 1 99 ? -11.811 7.891 -4.679 1.00 82.94 99 SER A N 1
ATOM 777 C CA . SER A 1 99 ? -11.120 6.637 -4.967 1.00 82.94 99 SER A CA 1
ATOM 778 C C . SER A 1 99 ? -9.826 6.541 -4.165 1.00 82.94 99 SER A C 1
ATOM 780 O O . SER A 1 99 ? -8.961 7.414 -4.252 1.00 82.94 99 SER A O 1
ATOM 782 N N . SER A 1 100 ? -9.638 5.430 -3.447 1.00 83.62 100 SER A N 1
ATOM 783 C CA . SER A 1 100 ? -8.389 5.156 -2.729 1.00 83.62 100 SER A CA 1
ATOM 784 C C . SER A 1 100 ? -7.171 5.201 -3.656 1.00 83.62 100 SER A C 1
ATOM 786 O O . SER A 1 100 ? -6.113 5.651 -3.232 1.00 83.62 100 SER A O 1
ATOM 788 N N . ALA A 1 101 ? -7.329 4.822 -4.930 1.00 84.00 101 ALA A N 1
ATOM 789 C CA . ALA A 1 101 ? -6.261 4.868 -5.930 1.00 84.00 101 ALA A CA 1
ATOM 790 C C . ALA A 1 101 ? -5.737 6.293 -6.181 1.00 84.00 101 ALA A C 1
ATOM 792 O O . ALA A 1 101 ? -4.546 6.475 -6.402 1.00 84.00 101 ALA A O 1
ATOM 793 N N . ARG A 1 102 ? -6.599 7.315 -6.080 1.00 84.12 102 ARG A N 1
ATOM 794 C CA . ARG A 1 102 ? -6.214 8.727 -6.252 1.00 84.12 102 ARG A CA 1
ATOM 795 C C . ARG A 1 102 ? -5.328 9.239 -5.114 1.00 84.12 102 ARG A C 1
ATOM 797 O O . ARG A 1 102 ? -4.638 10.240 -5.266 1.00 84.12 102 ARG A O 1
ATOM 804 N N . ARG A 1 103 ? -5.362 8.557 -3.968 1.00 86.00 103 ARG A N 1
ATOM 805 C CA . ARG A 1 103 ? -4.585 8.889 -2.769 1.00 86.00 103 ARG A CA 1
ATOM 806 C C . ARG A 1 103 ? -3.279 8.105 -2.667 1.00 86.00 103 ARG A C 1
ATOM 808 O O . ARG A 1 103 ? -2.541 8.306 -1.710 1.00 86.00 103 ARG A O 1
ATOM 815 N N . MET A 1 104 ? -3.022 7.194 -3.603 1.00 89.50 104 MET A N 1
ATOM 816 C CA . MET A 1 104 ? -1.796 6.411 -3.627 1.00 89.50 104 MET A CA 1
ATOM 817 C C . MET A 1 104 ? -0.713 7.116 -4.430 1.00 89.50 104 MET A C 1
ATOM 819 O O . MET A 1 104 ? -0.967 7.716 -5.472 1.00 89.50 104 MET A O 1
ATOM 823 N N . HIS A 1 105 ? 0.517 6.961 -3.973 1.00 88.44 105 HIS A N 1
ATOM 824 C CA . HIS A 1 105 ? 1.706 7.305 -4.715 1.00 88.44 105 HIS A CA 1
ATOM 825 C C . HIS A 1 105 ? 2.016 6.243 -5.773 1.00 88.44 105 HIS A C 1
ATOM 827 O O . HIS A 1 105 ? 1.692 5.057 -5.632 1.00 88.44 105 HIS A O 1
ATOM 833 N N . LEU A 1 106 ? 2.662 6.697 -6.847 1.00 84.56 106 LEU A N 1
ATOM 834 C CA . LEU A 1 106 ? 3.088 5.848 -7.955 1.00 84.56 106 LEU A CA 1
ATOM 835 C C . LEU A 1 106 ? 4.241 4.915 -7.560 1.00 84.56 106 LEU A C 1
ATOM 837 O O . LEU A 1 106 ? 4.303 3.785 -8.034 1.00 84.56 106 LEU A O 1
ATOM 841 N N . SER A 1 107 ? 5.130 5.378 -6.684 1.00 84.38 107 SER A N 1
ATOM 842 C CA . SER A 1 107 ? 6.311 4.662 -6.205 1.00 84.38 107 SER A CA 1
ATOM 843 C C . SER A 1 107 ? 6.280 4.492 -4.688 1.00 84.38 107 SER A C 1
ATOM 845 O O . SER A 1 107 ? 5.590 5.223 -3.980 1.00 84.38 107 SER A O 1
ATOM 847 N N . SER A 1 108 ? 7.046 3.529 -4.173 1.00 82.62 108 SER A N 1
ATOM 848 C CA . SER A 1 108 ? 7.163 3.286 -2.732 1.00 82.62 108 SER A CA 1
ATOM 849 C C . SER A 1 108 ? 8.017 4.327 -2.001 1.00 82.62 108 SER A C 1
ATOM 851 O O . SER A 1 108 ? 7.746 4.622 -0.841 1.00 82.62 108 SER A O 1
ATOM 853 N N . HIS A 1 109 ? 9.053 4.869 -2.649 1.00 82.06 109 HIS A N 1
ATOM 854 C CA . HIS A 1 109 ? 10.003 5.820 -2.060 1.00 82.06 109 HIS A CA 1
ATOM 855 C C . HIS A 1 109 ? 9.945 7.164 -2.787 1.00 82.06 109 HIS A C 1
ATOM 857 O O . HIS A 1 109 ? 9.686 7.215 -3.996 1.00 82.06 109 HIS A O 1
ATOM 863 N N . ALA A 1 110 ? 10.225 8.242 -2.053 1.00 71.75 110 ALA A N 1
ATOM 864 C CA . ALA A 1 110 ? 10.586 9.518 -2.654 1.00 71.75 110 ALA A CA 1
ATOM 865 C C . ALA A 1 110 ? 11.991 9.374 -3.253 1.00 71.75 110 ALA A C 1
ATOM 867 O O . ALA A 1 110 ? 12.940 9.083 -2.534 1.00 71.75 110 ALA A O 1
ATOM 868 N N . GLY A 1 111 ? 12.133 9.529 -4.562 1.00 66.00 111 GLY A N 1
ATOM 869 C CA . GLY A 1 111 ? 13.413 9.364 -5.239 1.00 66.00 111 GLY A CA 1
ATOM 870 C C . GLY A 1 111 ? 13.369 9.955 -6.636 1.00 66.00 111 GLY A C 1
ATOM 871 O O . GLY A 1 111 ? 12.294 10.134 -7.208 1.00 66.00 111 GLY A O 1
ATOM 872 N N . LEU A 1 112 ? 14.542 10.275 -7.173 1.00 60.53 112 LEU A N 1
ATOM 873 C CA . LEU A 1 112 ? 14.673 10.679 -8.564 1.00 60.53 112 LEU A CA 1
ATOM 874 C C . LEU A 1 112 ? 14.561 9.419 -9.423 1.00 60.53 112 LEU A C 1
ATOM 876 O O . LEU A 1 112 ? 15.343 8.485 -9.261 1.00 60.53 112 LEU A O 1
ATOM 880 N N . MET A 1 113 ? 13.566 9.375 -10.307 1.00 57.69 113 MET A N 1
ATOM 881 C CA . MET A 1 113 ? 13.606 8.424 -11.411 1.00 57.69 113 MET A CA 1
ATOM 882 C C . MET A 1 113 ? 14.499 9.009 -12.494 1.00 57.69 113 MET A C 1
ATOM 884 O O . MET A 1 113 ? 14.276 10.138 -12.932 1.00 57.69 113 MET A O 1
ATOM 888 N N . GLU A 1 114 ? 15.485 8.239 -12.942 1.00 55.06 114 GLU A N 1
ATOM 889 C CA . GLU A 1 114 ? 16.220 8.569 -14.156 1.00 55.06 114 GLU A CA 1
ATOM 890 C C . GLU A 1 114 ? 15.246 8.464 -15.333 1.00 55.06 114 GLU A C 1
ATOM 892 O O . GLU A 1 114 ? 14.854 7.374 -15.760 1.00 55.06 114 GLU A O 1
ATOM 897 N N . CYS A 1 115 ? 14.781 9.619 -15.811 1.00 44.53 115 CYS A N 1
ATOM 898 C CA . CYS A 1 115 ? 14.006 9.692 -17.035 1.00 44.53 115 CYS A CA 1
ATOM 899 C C . CYS A 1 115 ? 14.979 9.412 -18.179 1.00 44.53 115 CYS A C 1
ATOM 901 O O . CYS A 1 115 ? 15.782 10.270 -18.542 1.00 44.53 115 CYS A O 1
ATOM 903 N N . THR A 1 116 ? 14.961 8.187 -18.698 1.00 51.47 116 THR A N 1
ATOM 904 C CA . THR A 1 116 ? 15.718 7.865 -19.904 1.00 51.47 116 THR A CA 1
ATOM 905 C C . THR A 1 116 ? 15.036 8.573 -21.067 1.00 51.47 116 THR A C 1
ATOM 907 O O . THR A 1 116 ? 13.920 8.233 -21.455 1.00 51.47 116 THR A O 1
ATOM 910 N N . THR A 1 117 ? 15.675 9.628 -21.567 1.00 41.75 117 THR A N 1
ATOM 911 C CA . THR A 1 117 ? 15.277 10.295 -22.806 1.00 41.75 117 THR A CA 1
ATOM 912 C C . THR A 1 117 ? 15.381 9.284 -23.944 1.00 41.75 117 THR A C 1
ATOM 914 O O . THR A 1 117 ? 16.468 8.756 -24.188 1.00 41.75 117 THR A O 1
ATOM 917 N N . LEU A 1 118 ? 14.236 8.982 -24.561 1.00 41.94 118 LEU A N 1
ATOM 918 C CA . LEU A 1 118 ? 14.122 8.182 -25.783 1.00 41.94 118 LEU A CA 1
ATOM 919 C C . LEU A 1 118 ? 14.666 8.945 -26.991 1.00 41.94 118 LEU A C 1
ATOM 921 O O . LEU A 1 118 ? 14.451 10.178 -27.039 1.00 41.94 118 LEU A O 1
#

Radius of gyration: 17.41 Å; Cα contacts (8 Å, |Δi|>4): 120; chains: 1; bounding box: 38×25×52 Å

Mean predicted aligned error: 9.02 Å

pLDDT: mean 77.63, std 12.76, range [41.75, 90.25]